Protein AF-W2PE15-F1 (afdb_monomer_lite)

Structure (mmCIF, N/CA/C/O backbone):
data_AF-W2PE15-F1
#
_entry.id   AF-W2PE15-F1
#
loop_
_atom_site.group_PDB
_atom_site.id
_atom_site.type_symbol
_atom_site.label_atom_id
_atom_site.label_alt_id
_atom_s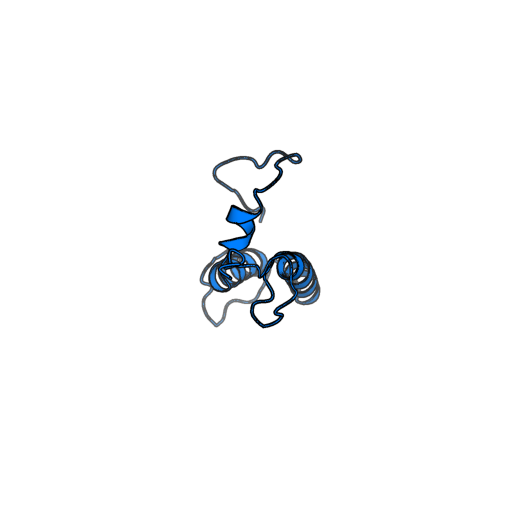ite.label_comp_id
_atom_site.label_asym_id
_atom_site.label_entity_id
_atom_site.label_seq_id
_atom_site.pdbx_PDB_ins_code
_atom_site.Cartn_x
_atom_site.Cartn_y
_atom_site.Cartn_z
_atom_site.occupancy
_atom_site.B_iso_or_equiv
_atom_site.auth_seq_id
_atom_site.auth_comp_id
_atom_site.auth_asym_id
_atom_site.auth_atom_id
_atom_site.pdbx_PDB_model_num
ATOM 1 N N . MET A 1 1 ? 4.908 4.560 -12.534 1.00 38.38 1 MET A N 1
ATOM 2 C CA . MET A 1 1 ? 3.620 3.889 -12.798 1.00 38.38 1 MET A CA 1
ATOM 3 C C . MET A 1 1 ? 2.633 4.392 -11.759 1.00 38.38 1 MET A C 1
ATOM 5 O O . MET A 1 1 ? 2.950 4.318 -10.577 1.00 38.38 1 MET A O 1
ATOM 9 N N . ALA A 1 2 ? 1.544 5.029 -12.192 1.00 42.16 2 ALA A N 1
ATOM 10 C CA . ALA A 1 2 ? 0.458 5.442 -11.306 1.00 42.16 2 ALA A CA 1
ATOM 11 C C . ALA A 1 2 ? -0.469 4.239 -11.088 1.00 42.16 2 ALA A C 1
ATOM 13 O O . ALA A 1 2 ? -0.635 3.426 -11.991 1.00 42.16 2 ALA A O 1
ATOM 14 N N . PHE A 1 3 ? -0.998 4.091 -9.876 1.00 53.31 3 PHE A N 1
ATOM 15 C CA . PHE A 1 3 ? -2.001 3.080 -9.566 1.00 53.31 3 PHE A CA 1
ATOM 16 C C . PHE A 1 3 ? -3.308 3.488 -10.253 1.00 53.31 3 PHE A C 1
ATOM 18 O O . PHE A 1 3 ? -3.912 4.487 -9.870 1.00 53.31 3 PHE A O 1
ATOM 25 N N . GLU A 1 4 ? -3.693 2.753 -11.291 1.00 48.81 4 GLU A N 1
ATOM 26 C CA . GLU A 1 4 ? -4.974 2.913 -11.976 1.00 48.81 4 GLU A CA 1
ATOM 27 C C . GLU A 1 4 ? -5.987 2.045 -11.224 1.00 48.81 4 GLU A C 1
ATOM 29 O O . GLU A 1 4 ? -6.064 0.836 -11.432 1.00 48.81 4 GLU A O 1
ATOM 34 N N . ALA A 1 5 ? -6.716 2.637 -10.280 1.00 56.22 5 ALA A N 1
ATOM 35 C CA . ALA A 1 5 ? -7.960 2.020 -9.840 1.00 56.22 5 ALA A CA 1
ATOM 36 C C . ALA A 1 5 ? -9.013 2.221 -10.932 1.00 56.22 5 ALA A C 1
ATOM 38 O O . ALA A 1 5 ? -9.061 3.285 -11.547 1.00 56.22 5 ALA A O 1
ATOM 39 N N . ASP A 1 6 ? -9.887 1.230 -11.121 1.00 58.44 6 ASP A N 1
ATOM 40 C CA . ASP A 1 6 ? -11.007 1.268 -12.082 1.00 58.44 6 ASP A CA 1
ATOM 41 C C . ASP A 1 6 ? -11.960 2.460 -11.842 1.00 58.44 6 ASP A C 1
ATOM 43 O O . ASP A 1 6 ? -12.745 2.848 -12.702 1.00 58.44 6 ASP A O 1
ATOM 47 N N . HIS A 1 7 ? -11.846 3.102 -10.675 1.00 57.12 7 HIS A N 1
ATOM 48 C CA . HIS A 1 7 ? -12.536 4.333 -10.340 1.00 57.12 7 HIS A CA 1
ATOM 49 C C . HIS A 1 7 ? -11.564 5.418 -9.840 1.00 57.12 7 HIS A C 1
ATOM 51 O O . HIS A 1 7 ? -10.673 5.144 -9.028 1.00 57.12 7 HIS A O 1
ATOM 57 N N . PRO A 1 8 ? -11.756 6.687 -10.242 1.00 59.34 8 PRO A N 1
ATOM 58 C CA . PRO A 1 8 ? -11.014 7.793 -9.659 1.00 59.34 8 PRO A CA 1
ATOM 59 C C . PRO A 1 8 ? -11.410 7.944 -8.186 1.00 59.34 8 PRO A C 1
ATOM 61 O O . PRO A 1 8 ? -12.582 8.140 -7.857 1.00 59.34 8 PRO A O 1
ATOM 64 N N . PHE A 1 9 ? -10.441 7.864 -7.274 1.00 58.84 9 PHE A N 1
ATOM 65 C CA . PHE A 1 9 ? -10.666 8.307 -5.900 1.00 58.84 9 PHE A CA 1
ATOM 66 C C . PHE A 1 9 ? -10.743 9.834 -5.915 1.00 58.84 9 PHE A C 1
ATOM 68 O O . PHE A 1 9 ? -9.769 10.505 -6.254 1.00 58.84 9 PHE A O 1
ATOM 75 N N . ASN A 1 10 ? -11.907 10.392 -5.582 1.00 61.12 10 ASN A N 1
ATOM 76 C CA . ASN A 1 10 ? -12.014 11.817 -5.287 1.00 61.12 10 ASN A CA 1
ATOM 77 C C . ASN A 1 10 ? -11.057 12.136 -4.123 1.00 61.12 10 ASN A C 1
ATOM 79 O O . ASN A 1 10 ? -10.991 11.386 -3.156 1.00 61.12 10 ASN A O 1
ATOM 83 N N . THR A 1 11 ? -10.298 13.225 -4.196 1.00 60.16 11 THR A N 1
ATOM 84 C CA . THR A 1 11 ? -9.361 13.630 -3.135 1.00 60.16 11 THR A CA 1
ATOM 85 C C . THR A 1 11 ? -10.055 13.804 -1.773 1.00 60.16 11 THR A C 1
ATOM 87 O O . THR A 1 11 ? -9.412 13.653 -0.738 1.00 60.16 11 THR A O 1
ATOM 90 N N . ASP A 1 12 ? -11.372 14.046 -1.778 1.00 65.31 12 ASP A N 1
ATOM 91 C CA . ASP A 1 12 ? -12.252 14.114 -0.604 1.00 65.31 12 ASP A CA 1
ATOM 92 C C . ASP A 1 12 ? -12.917 12.772 -0.224 1.00 65.31 12 ASP A C 1
ATOM 94 O O . ASP A 1 12 ? -13.841 12.744 0.595 1.00 65.31 12 ASP A O 1
ATOM 98 N N . THR A 1 13 ? -12.500 11.630 -0.790 1.00 64.75 13 THR A N 1
ATOM 99 C CA . THR A 1 13 ? -13.045 10.333 -0.358 1.00 64.75 13 THR A CA 1
ATOM 100 C C . THR A 1 13 ? -12.617 10.033 1.072 1.00 64.75 13 THR A C 1
ATOM 102 O O . THR A 1 13 ? -11.484 9.630 1.338 1.00 64.75 13 THR A O 1
ATOM 105 N N . VAL A 1 14 ? -13.558 10.178 2.000 1.00 69.38 14 VAL A N 1
ATOM 106 C CA . VAL A 1 14 ? -13.417 9.683 3.366 1.00 69.38 14 VAL A CA 1
ATOM 107 C C . VAL A 1 14 ? -13.659 8.176 3.345 1.00 69.38 14 VAL A C 1
ATOM 109 O O . VAL A 1 14 ? -14.787 7.718 3.165 1.00 69.38 14 VAL A O 1
ATOM 112 N N . PHE A 1 15 ? -12.599 7.389 3.516 1.00 68.69 15 PHE A N 1
ATOM 113 C CA . PHE A 1 15 ? -12.724 5.939 3.652 1.00 68.69 15 PHE A CA 1
ATOM 114 C C . PHE A 1 15 ? -13.437 5.589 4.959 1.00 68.69 15 PHE A C 1
ATOM 116 O O . PHE A 1 15 ? -13.119 6.126 6.025 1.00 68.69 15 PHE A O 1
ATOM 123 N N . CYS A 1 16 ? -14.398 4.665 4.894 1.00 75.19 16 CYS A N 1
ATOM 124 C CA . CYS A 1 16 ? -15.055 4.179 6.097 1.00 75.19 16 CYS A CA 1
ATOM 125 C C . CYS A 1 16 ? -14.053 3.398 6.957 1.00 75.19 16 CYS A C 1
ATOM 127 O O . CYS A 1 16 ? -13.249 2.612 6.449 1.00 75.19 16 CYS A O 1
ATOM 129 N N . LYS A 1 17 ? -14.119 3.583 8.280 1.00 71.06 17 LYS A N 1
ATOM 130 C CA . LYS A 1 17 ? -13.227 2.898 9.225 1.00 71.06 17 LYS A CA 1
ATOM 131 C C . LYS A 1 17 ? -13.342 1.372 9.108 1.00 71.06 17 LYS A C 1
ATOM 133 O O . LYS A 1 17 ? -12.337 0.694 9.247 1.00 71.06 17 LYS A O 1
ATOM 138 N N . SER A 1 18 ? -14.526 0.835 8.800 1.00 70.44 18 SER A N 1
ATOM 139 C CA . SER A 1 18 ? -14.730 -0.602 8.562 1.00 70.44 18 SER A CA 1
ATOM 140 C C . SER A 1 18 ? -13.947 -1.123 7.355 1.00 70.44 18 SER A C 1
ATOM 142 O O . SER A 1 18 ? -13.327 -2.172 7.456 1.00 70.44 18 SER A O 1
ATOM 144 N N . THR A 1 19 ? -13.903 -0.367 6.256 1.00 73.50 19 THR A N 1
ATOM 145 C CA . THR A 1 19 ? -13.136 -0.720 5.050 1.00 73.50 19 THR A CA 1
ATOM 146 C C . THR A 1 19 ? -11.630 -0.705 5.316 1.00 73.50 19 THR A C 1
ATOM 148 O O . THR A 1 19 ? -10.906 -1.569 4.841 1.00 73.50 19 THR A O 1
ATOM 151 N N . LEU A 1 20 ? -11.148 0.245 6.125 1.00 72.31 20 LEU A N 1
ATOM 152 C CA . LEU A 1 20 ? -9.740 0.303 6.542 1.00 72.31 20 LEU A CA 1
ATOM 153 C C . LEU A 1 20 ? -9.342 -0.875 7.447 1.00 72.31 20 LEU A C 1
ATOM 155 O O . LEU A 1 20 ? -8.205 -1.333 7.390 1.00 72.31 20 LEU A O 1
ATOM 159 N N . LEU A 1 21 ? -10.273 -1.365 8.271 1.00 72.19 21 LEU A N 1
ATOM 160 C CA . LEU A 1 21 ? -10.062 -2.508 9.167 1.00 72.19 21 LEU A CA 1
ATOM 161 C C . LEU A 1 21 ? -10.020 -3.857 8.438 1.00 72.19 21 LEU A C 1
ATOM 163 O O . LEU A 1 21 ? -9.525 -4.828 9.003 1.00 72.19 21 LEU A O 1
ATOM 167 N N . GLU A 1 22 ? -10.546 -3.925 7.217 1.00 78.69 22 GLU A N 1
ATOM 168 C CA . GLU A 1 22 ? -10.572 -5.142 6.400 1.00 78.69 22 GLU A CA 1
ATOM 169 C C . GLU A 1 22 ? -9.252 -5.379 5.646 1.00 78.69 22 GLU A C 1
ATOM 171 O O . GLU A 1 22 ? -9.007 -6.478 5.157 1.00 78.69 22 GLU A O 1
ATOM 176 N N . ILE A 1 23 ? -8.366 -4.375 5.598 1.00 78.88 23 ILE A N 1
ATOM 177 C CA . ILE A 1 23 ? -7.073 -4.469 4.912 1.00 78.88 23 ILE A CA 1
ATOM 178 C C . ILE A 1 23 ? -6.217 -5.556 5.565 1.00 78.88 23 ILE A C 1
ATOM 180 O O . ILE A 1 23 ? -5.819 -5.450 6.731 1.00 78.88 23 ILE A O 1
ATOM 184 N N . THR A 1 24 ? -5.868 -6.581 4.788 1.00 80.25 24 THR A N 1
ATOM 185 C CA . THR A 1 24 ? -5.003 -7.659 5.261 1.00 80.25 24 THR A CA 1
ATOM 186 C C . THR A 1 24 ? -3.522 -7.319 5.054 1.00 80.25 24 THR A C 1
ATOM 188 O O . THR A 1 24 ? -3.163 -6.504 4.198 1.00 80.25 24 THR A O 1
ATOM 191 N N . PRO A 1 25 ? -2.604 -7.955 5.804 1.00 79.44 25 PRO A N 1
ATOM 192 C CA . PRO A 1 25 ? -1.172 -7.826 5.541 1.00 79.44 25 PRO A CA 1
ATOM 193 C C . PRO A 1 25 ? -0.778 -8.239 4.113 1.00 79.44 25 PRO A C 1
ATOM 195 O O . PRO A 1 25 ? 0.184 -7.697 3.573 1.00 79.44 25 PRO A O 1
ATOM 198 N N . ASP A 1 26 ? -1.519 -9.171 3.503 1.00 82.69 26 ASP A N 1
ATOM 199 C CA . ASP A 1 26 ? -1.283 -9.635 2.132 1.00 82.69 26 ASP A CA 1
ATOM 200 C C . ASP A 1 26 ? -1.587 -8.537 1.103 1.00 82.69 26 ASP A C 1
ATOM 202 O O . ASP A 1 26 ? -0.766 -8.274 0.224 1.00 82.69 26 ASP A O 1
ATOM 206 N N . ASP A 1 27 ? -2.690 -7.801 1.285 1.00 83.94 27 ASP A N 1
ATOM 207 C CA . ASP A 1 27 ? -3.027 -6.624 0.469 1.00 83.94 27 ASP A CA 1
ATOM 208 C C . ASP A 1 27 ? -1.902 -5.586 0.475 1.00 83.94 27 ASP A C 1
ATOM 210 O O . ASP A 1 27 ? -1.537 -5.026 -0.562 1.00 83.94 27 ASP A O 1
ATOM 214 N N . VAL A 1 28 ? -1.307 -5.353 1.647 1.00 84.19 28 VAL A N 1
ATOM 215 C CA . VAL A 1 28 ? -0.196 -4.409 1.795 1.00 84.19 28 VAL A CA 1
ATOM 216 C C . VAL A 1 28 ? 1.058 -4.905 1.083 1.00 84.19 28 VAL A C 1
ATOM 218 O O . VAL A 1 28 ? 1.735 -4.108 0.432 1.00 84.19 28 VAL A O 1
ATOM 221 N N . CYS A 1 29 ? 1.353 -6.204 1.153 1.00 84.31 29 CYS A N 1
ATOM 222 C CA . CYS A 1 29 ? 2.446 -6.812 0.397 1.00 84.31 29 CYS A CA 1
ATOM 223 C C . CYS A 1 29 ? 2.236 -6.664 -1.117 1.00 84.31 29 CYS A C 1
ATOM 225 O O . CYS A 1 29 ? 3.142 -6.182 -1.801 1.00 84.31 29 CYS A O 1
ATOM 227 N N . ARG A 1 30 ? 1.043 -6.990 -1.633 1.00 86.12 30 ARG A N 1
ATOM 228 C CA . ARG A 1 30 ? 0.702 -6.826 -3.059 1.00 86.12 30 ARG A CA 1
ATOM 229 C C . ARG A 1 30 ? 0.850 -5.378 -3.514 1.00 86.12 30 ARG A C 1
ATOM 231 O O . ARG A 1 30 ? 1.488 -5.109 -4.530 1.00 86.12 30 ARG A O 1
ATOM 238 N N . TRP A 1 31 ? 0.345 -4.431 -2.726 1.00 86.44 31 TRP A N 1
ATOM 239 C CA . TRP A 1 31 ? 0.458 -3.008 -3.039 1.00 86.44 31 TRP A CA 1
ATOM 240 C C . TRP A 1 31 ? 1.908 -2.502 -3.003 1.00 86.44 31 TRP A C 1
ATOM 242 O O . TRP A 1 31 ? 2.323 -1.726 -3.868 1.00 86.44 31 TRP A O 1
ATOM 252 N N . MET A 1 32 ? 2.716 -2.951 -2.036 1.00 85.56 32 MET A N 1
ATOM 253 C CA . MET A 1 32 ? 4.144 -2.610 -1.987 1.00 85.56 32 MET A CA 1
ATOM 254 C C . MET A 1 32 ? 4.906 -3.190 -3.181 1.00 85.56 32 MET A C 1
ATOM 256 O O . MET A 1 32 ? 5.765 -2.500 -3.737 1.00 85.56 32 MET A O 1
ATOM 260 N N . ASN A 1 33 ? 4.564 -4.407 -3.606 1.00 86.31 33 ASN A N 1
ATOM 261 C CA . ASN A 1 33 ? 5.138 -5.038 -4.790 1.00 86.31 33 ASN A CA 1
ATOM 262 C C . ASN A 1 33 ? 4.778 -4.268 -6.066 1.00 86.31 33 ASN A C 1
ATOM 264 O O . ASN A 1 33 ? 5.679 -3.888 -6.816 1.00 86.31 33 ASN A O 1
ATOM 268 N N . LEU A 1 34 ? 3.502 -3.915 -6.253 1.00 86.12 34 LEU A N 1
ATOM 269 C CA . LEU A 1 34 ? 3.058 -3.052 -7.353 1.00 86.12 34 LEU A CA 1
ATOM 270 C C . LEU A 1 34 ? 3.832 -1.735 -7.380 1.00 86.12 34 LEU A C 1
ATOM 272 O O . LEU A 1 34 ? 4.302 -1.290 -8.426 1.00 86.12 34 LEU A O 1
ATOM 276 N N . ARG A 1 35 ? 4.021 -1.114 -6.216 1.00 82.62 35 ARG 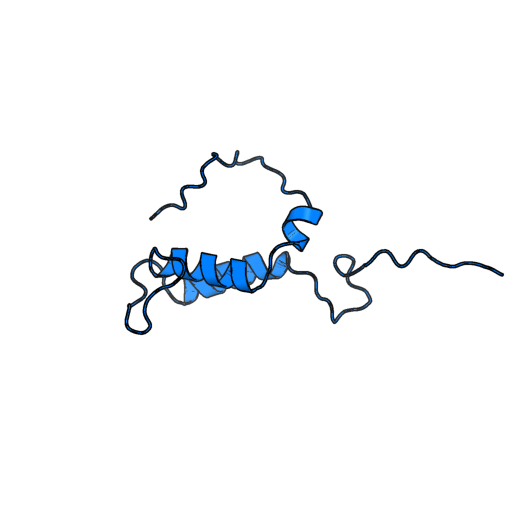A N 1
ATOM 277 C CA . ARG A 1 35 ? 4.732 0.161 -6.111 1.00 82.62 35 ARG A CA 1
ATOM 278 C C . ARG A 1 35 ? 6.225 0.045 -6.430 1.00 82.62 35 ARG A C 1
ATOM 280 O O . ARG A 1 35 ? 6.798 0.986 -6.976 1.00 82.62 35 ARG A O 1
ATOM 287 N N . ALA A 1 36 ? 6.864 -1.066 -6.074 1.00 84.31 36 ALA A N 1
ATOM 288 C CA . ALA A 1 36 ? 8.302 -1.267 -6.242 1.00 84.31 36 ALA A CA 1
ATOM 289 C C . ALA A 1 36 ? 8.682 -1.837 -7.620 1.00 84.31 36 ALA A C 1
ATOM 291 O O . ALA A 1 36 ? 9.663 -1.388 -8.223 1.00 84.31 36 ALA A O 1
ATOM 292 N N . PHE A 1 37 ? 7.897 -2.789 -8.121 1.00 83.12 37 PHE A N 1
ATOM 293 C CA . PHE A 1 37 ? 8.178 -3.575 -9.324 1.00 83.12 37 PHE A CA 1
ATOM 294 C C . PHE A 1 37 ? 7.211 -3.286 -10.477 1.00 83.12 37 PHE A C 1
ATOM 296 O O . PHE A 1 37 ? 7.579 -3.485 -11.628 1.00 83.12 37 PHE A O 1
ATOM 303 N N . GLY A 1 38 ? 6.016 -2.762 -10.191 1.00 83.12 38 GLY A N 1
ATOM 304 C CA . GLY A 1 38 ? 4.940 -2.601 -11.178 1.00 83.12 38 GLY A CA 1
ATOM 305 C C . GLY A 1 38 ? 4.017 -3.817 -11.300 1.00 83.12 38 GLY A C 1
ATOM 306 O O . GLY A 1 38 ? 3.105 -3.790 -12.115 1.00 83.12 38 GLY A O 1
ATOM 307 N N . GLU A 1 39 ? 4.232 -4.858 -10.491 1.00 82.06 39 GLU A N 1
ATOM 308 C CA . GLU A 1 39 ? 3.489 -6.123 -10.518 1.00 82.06 39 GLU A CA 1
ATOM 309 C C . GLU A 1 39 ? 3.187 -6.593 -9.085 1.00 82.06 39 GLU A C 1
ATOM 311 O O . GLU A 1 39 ? 3.998 -6.386 -8.182 1.00 82.06 39 GLU A O 1
ATOM 316 N N . GLU A 1 40 ? 2.028 -7.218 -8.859 1.00 81.25 40 GLU A N 1
ATOM 317 C CA . GLU A 1 40 ? 1.606 -7.712 -7.534 1.00 81.25 40 GLU A CA 1
ATOM 318 C C . GLU A 1 40 ? 2.439 -8.905 -7.048 1.00 81.25 40 GLU A C 1
ATOM 320 O O . GLU A 1 40 ? 2.700 -9.048 -5.848 1.00 81.25 40 GLU A O 1
ATOM 325 N N . THR A 1 41 ? 2.877 -9.748 -7.986 1.00 81.31 41 THR A N 1
ATOM 326 C CA . THR A 1 41 ? 3.612 -10.997 -7.738 1.00 81.31 41 THR A CA 1
ATOM 327 C C . THR A 1 41 ? 4.919 -11.034 -8.541 1.00 81.31 41 THR A C 1
ATOM 329 O O . THR A 1 41 ? 5.070 -11.822 -9.471 1.00 81.31 41 THR A O 1
ATOM 332 N N . PRO A 1 42 ? 5.896 -10.177 -8.200 1.00 79.44 42 PRO A N 1
ATOM 333 C CA . PRO A 1 42 ? 7.160 -10.112 -8.919 1.00 79.44 42 PRO A CA 1
ATOM 334 C C . PRO A 1 42 ? 7.940 -11.422 -8.770 1.00 79.44 42 PRO A C 1
ATOM 336 O O . PRO A 1 42 ? 7.986 -12.028 -7.694 1.00 79.44 42 PRO A O 1
ATOM 339 N N . ALA A 1 43 ? 8.618 -11.839 -9.840 1.00 78.31 43 ALA A N 1
ATOM 340 C CA . ALA A 1 43 ? 9.559 -12.949 -9.763 1.00 78.31 43 ALA A CA 1
ATOM 341 C C . ALA A 1 43 ? 10.739 -12.605 -8.832 1.00 78.31 43 ALA A C 1
ATOM 343 O O . ALA A 1 43 ? 11.148 -11.450 -8.702 1.00 78.31 43 ALA A O 1
ATOM 344 N N . LYS A 1 44 ? 11.313 -13.630 -8.193 1.00 75.19 44 LYS A N 1
ATOM 345 C CA . LYS A 1 44 ? 12.302 -13.491 -7.107 1.00 75.19 44 LYS A CA 1
ATOM 346 C C . LYS A 1 44 ? 13.565 -12.697 -7.488 1.00 75.19 44 LYS A C 1
ATOM 348 O O . LYS A 1 44 ? 14.208 -12.135 -6.608 1.00 75.19 44 LYS A O 1
ATOM 353 N N . ASP A 1 45 ? 13.889 -12.637 -8.778 1.00 77.69 45 ASP A N 1
ATOM 354 C CA . ASP A 1 45 ? 15.098 -11.999 -9.312 1.00 77.69 45 ASP A CA 1
ATOM 355 C C . ASP A 1 45 ? 14.860 -10.599 -9.907 1.00 77.69 45 ASP A C 1
ATOM 357 O O . ASP A 1 45 ? 15.793 -9.962 -10.407 1.00 77.69 45 ASP A O 1
ATOM 361 N N . VAL A 1 46 ? 13.624 -10.091 -9.871 1.00 78.75 46 VAL A N 1
ATOM 362 C CA . VAL A 1 46 ? 13.322 -8.748 -10.382 1.00 78.75 46 VAL A CA 1
ATOM 363 C C . VAL A 1 46 ? 13.881 -7.710 -9.410 1.00 78.75 46 VAL A C 1
ATOM 365 O O . VAL A 1 46 ? 13.795 -7.854 -8.192 1.00 78.75 46 VAL A O 1
ATOM 368 N N . LYS A 1 47 ? 14.480 -6.641 -9.942 1.00 76.56 47 LYS A N 1
ATOM 369 C CA . LYS A 1 47 ? 14.954 -5.507 -9.138 1.00 76.56 47 LYS A CA 1
ATOM 370 C C . LYS A 1 47 ? 13.845 -4.466 -8.985 1.00 76.56 47 LYS A C 1
ATOM 372 O O . LYS A 1 47 ? 13.149 -4.193 -9.960 1.00 76.56 47 LYS A O 1
ATOM 377 N N . PRO A 1 48 ? 13.698 -3.838 -7.808 1.00 75.44 48 PRO A N 1
ATOM 378 C CA . PRO A 1 48 ? 12.729 -2.767 -7.629 1.00 75.44 48 PRO A CA 1
ATOM 379 C C . PRO A 1 48 ? 13.211 -1.530 -8.395 1.00 75.44 48 PRO A C 1
ATOM 381 O O . PRO A 1 48 ? 14.189 -0.888 -8.011 1.00 75.44 48 PRO A O 1
ATOM 384 N N . VAL A 1 49 ? 12.557 -1.229 -9.519 1.00 79.75 49 VAL A N 1
ATOM 385 C CA . VAL A 1 49 ? 12.911 -0.102 -10.402 1.00 79.75 49 VAL A CA 1
ATOM 386 C C . VAL A 1 49 ? 12.179 1.175 -9.985 1.00 79.75 49 VAL A C 1
ATOM 388 O O . VAL A 1 49 ? 12.713 2.274 -10.124 1.00 79.75 49 VAL A O 1
ATOM 391 N N . ASN A 1 50 ? 10.970 1.039 -9.434 1.00 77.31 50 ASN A N 1
ATOM 392 C CA . ASN A 1 50 ? 10.029 2.150 -9.281 1.00 77.31 50 ASN A CA 1
ATOM 393 C C . ASN A 1 50 ? 10.040 2.802 -7.889 1.00 77.31 50 ASN A C 1
ATOM 395 O O . ASN A 1 50 ? 9.524 3.909 -7.731 1.00 77.31 50 ASN A O 1
ATOM 399 N N . ALA A 1 51 ? 10.628 2.157 -6.876 1.00 77.88 51 ALA A N 1
ATOM 400 C CA . ALA A 1 51 ? 10.687 2.695 -5.519 1.00 77.88 51 ALA A CA 1
ATOM 401 C C . ALA A 1 51 ? 11.998 2.344 -4.806 1.00 77.88 51 ALA A C 1
ATOM 403 O O . ALA A 1 51 ? 12.532 1.246 -4.943 1.00 77.88 51 ALA A O 1
ATOM 404 N N . ARG A 1 52 ? 12.497 3.283 -3.992 1.00 84.00 52 ARG A N 1
ATOM 405 C CA . ARG A 1 52 ? 13.621 3.057 -3.071 1.00 84.00 52 ARG A CA 1
ATOM 406 C C . ARG A 1 52 ? 13.113 2.517 -1.734 1.00 84.00 52 ARG A C 1
ATOM 408 O O . ARG A 1 52 ? 11.978 2.789 -1.346 1.00 84.00 52 ARG A O 1
ATOM 415 N N . ALA A 1 53 ? 13.991 1.838 -0.994 1.00 82.75 53 ALA A N 1
ATOM 416 C CA . ALA A 1 53 ? 13.683 1.296 0.332 1.00 82.75 53 ALA A CA 1
ATOM 417 C C . ALA A 1 53 ? 13.097 2.355 1.286 1.00 82.75 53 ALA A C 1
ATOM 419 O O . ALA A 1 53 ? 12.053 2.122 1.883 1.00 82.75 53 ALA A O 1
ATOM 420 N N . SER A 1 54 ? 13.677 3.559 1.339 1.00 84.88 54 SER A N 1
ATOM 421 C CA . SER A 1 54 ? 13.181 4.650 2.193 1.00 84.88 54 SER A CA 1
ATOM 422 C C . SER A 1 54 ? 11.757 5.105 1.845 1.00 84.88 54 SER A C 1
ATOM 424 O O . SER A 1 54 ? 10.971 5.443 2.729 1.00 84.88 54 SER A O 1
ATOM 426 N N . THR A 1 55 ? 11.386 5.085 0.562 1.00 86.06 55 THR A N 1
ATOM 427 C CA . THR A 1 55 ? 10.022 5.401 0.114 1.00 86.06 55 THR A CA 1
ATOM 428 C C . THR A 1 55 ? 9.031 4.324 0.557 1.00 86.06 55 THR A C 1
ATOM 430 O O . THR A 1 55 ? 7.921 4.651 0.978 1.00 86.06 55 THR A O 1
ATOM 433 N N . LEU A 1 56 ? 9.430 3.051 0.493 1.00 85.50 56 LEU A N 1
ATOM 434 C CA . LEU A 1 56 ? 8.610 1.926 0.951 1.00 85.50 56 LEU A CA 1
ATOM 435 C C . LEU A 1 56 ? 8.455 1.919 2.476 1.00 85.50 56 LEU A C 1
ATOM 437 O O . LEU A 1 56 ? 7.358 1.677 2.975 1.00 85.50 56 LEU A O 1
ATOM 441 N N . GLU A 1 57 ? 9.507 2.255 3.222 1.00 85.81 57 GLU A N 1
ATOM 442 C CA . GLU A 1 57 ? 9.449 2.399 4.681 1.00 85.81 57 GLU A CA 1
ATOM 443 C C . GLU A 1 57 ? 8.485 3.507 5.111 1.00 85.81 57 GLU A C 1
ATOM 445 O O . GLU A 1 57 ? 7.671 3.308 6.016 1.00 85.81 57 GLU A O 1
ATOM 450 N N . TYR A 1 58 ? 8.526 4.659 4.435 1.00 86.50 58 TYR A N 1
ATOM 451 C CA . TYR A 1 58 ? 7.589 5.746 4.704 1.00 86.50 58 TYR A CA 1
ATOM 452 C C . TYR A 1 58 ? 6.141 5.327 4.421 1.00 86.50 58 TYR A C 1
ATOM 454 O O . TYR A 1 58 ? 5.251 5.562 5.240 1.00 86.50 58 TYR A O 1
ATOM 462 N N . ALA A 1 59 ? 5.909 4.642 3.299 1.00 85.94 59 ALA A N 1
ATOM 463 C CA . ALA A 1 59 ? 4.594 4.119 2.952 1.00 85.94 59 ALA A CA 1
ATOM 464 C C . ALA A 1 59 ? 4.094 3.085 3.974 1.00 85.94 59 ALA A C 1
ATOM 466 O O . ALA A 1 59 ? 2.956 3.170 4.431 1.00 85.94 59 ALA A O 1
ATOM 467 N N . LYS A 1 60 ? 4.959 2.161 4.410 1.00 86.25 60 LYS A N 1
ATOM 468 C CA . LYS A 1 60 ? 4.652 1.200 5.477 1.00 86.25 60 LYS A CA 1
ATOM 469 C C . LYS A 1 60 ? 4.259 1.9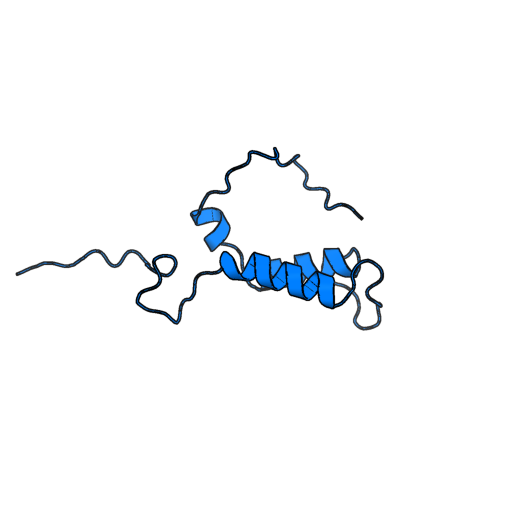05 6.770 1.00 86.25 60 LYS A C 1
ATOM 471 O O . LYS A 1 60 ? 3.291 1.505 7.409 1.00 86.25 60 LYS A O 1
ATOM 476 N N . LYS A 1 61 ? 4.992 2.955 7.153 1.00 85.81 61 LYS A N 1
ATOM 477 C CA . LYS A 1 61 ? 4.691 3.750 8.349 1.00 85.81 61 LYS A CA 1
ATOM 478 C C . LYS A 1 61 ? 3.309 4.400 8.258 1.00 85.81 61 LYS A C 1
ATOM 480 O O . LY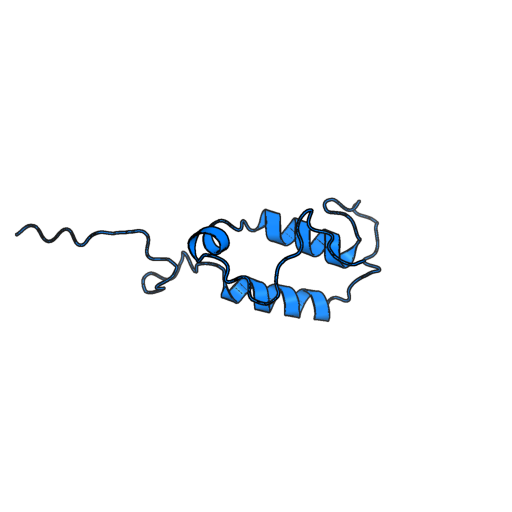S A 1 61 ? 2.560 4.333 9.227 1.00 85.81 61 LYS A O 1
ATOM 485 N N . ALA A 1 62 ? 2.973 4.988 7.111 1.00 84.56 62 ALA A N 1
ATOM 486 C CA . ALA A 1 62 ? 1.661 5.586 6.875 1.00 84.56 62 ALA A CA 1
ATOM 487 C C . ALA A 1 62 ? 0.535 4.542 6.892 1.00 84.56 62 ALA A C 1
ATOM 489 O O . ALA A 1 62 ? -0.511 4.784 7.472 1.00 84.56 62 ALA A O 1
ATOM 490 N N . LEU A 1 63 ? 0.744 3.355 6.319 1.00 81.19 63 LEU A N 1
ATOM 491 C CA . LEU A 1 63 ? -0.254 2.279 6.364 1.00 81.19 63 LEU A CA 1
ATOM 492 C C . LEU A 1 63 ? -0.427 1.710 7.777 1.00 81.19 63 LEU A C 1
ATOM 494 O O . LEU A 1 63 ? -1.544 1.454 8.220 1.00 81.19 63 LEU A O 1
ATOM 498 N N . SER A 1 64 ? 0.670 1.575 8.523 1.00 78.62 64 SER A N 1
ATOM 499 C CA . SER A 1 64 ? 0.657 1.037 9.884 1.00 78.62 64 SER A CA 1
ATOM 500 C C . SER A 1 64 ? -0.166 1.877 10.863 1.00 78.62 64 SER A C 1
ATOM 502 O O . SER A 1 64 ? -0.574 1.331 11.886 1.00 78.62 64 SER A O 1
ATOM 504 N N . SER A 1 65 ? -0.415 3.167 10.603 1.00 76.00 65 SER A N 1
ATOM 505 C CA . SER A 1 65 ? -1.288 3.969 11.473 1.00 76.00 65 SER A CA 1
ATOM 506 C C . SER A 1 65 ? -2.761 3.580 11.379 1.00 76.00 65 SER A C 1
ATOM 508 O O . SER A 1 65 ? -3.515 3.883 12.299 1.00 76.00 65 SER A O 1
ATOM 510 N N . PHE A 1 66 ? -3.168 2.917 10.295 1.00 72.94 66 PHE A N 1
ATOM 511 C CA . PHE A 1 66 ? -4.548 2.477 10.076 1.00 72.94 66 PHE A CA 1
ATOM 512 C C . PHE A 1 66 ? -4.800 1.035 10.527 1.00 72.94 66 PHE A C 1
ATOM 514 O O . PHE A 1 66 ? -5.951 0.617 10.616 1.00 72.94 66 PHE A O 1
ATOM 521 N N . MET A 1 67 ? -3.743 0.277 10.831 1.00 74.44 67 MET A N 1
ATOM 522 C CA . MET A 1 67 ? -3.865 -1.119 11.236 1.00 74.44 67 MET A CA 1
ATOM 523 C C . MET A 1 67 ? -4.278 -1.242 12.715 1.00 74.44 67 MET A C 1
ATOM 525 O O . MET A 1 67 ? -3.613 -0.659 13.579 1.00 74.44 67 MET A O 1
ATOM 529 N N . PRO A 1 68 ? -5.329 -2.022 13.035 1.00 68.25 68 PRO A N 1
ATOM 530 C CA . PRO A 1 68 ? -5.727 -2.305 14.412 1.00 68.25 68 PRO A CA 1
ATOM 531 C C . PRO A 1 68 ? -4.605 -3.011 15.181 1.00 68.25 68 PRO A C 1
ATOM 533 O O . PRO A 1 68 ? -4.084 -4.045 14.753 1.00 68.25 68 PRO A O 1
ATOM 536 N N . ARG A 1 69 ? -4.252 -2.503 16.367 1.00 69.56 69 ARG A N 1
ATOM 537 C CA . ARG A 1 69 ? -3.298 -3.178 17.260 1.00 69.56 69 ARG A CA 1
ATOM 538 C C . ARG A 1 69 ? -4.024 -4.239 18.079 1.00 69.56 69 ARG A C 1
ATOM 540 O O . ARG A 1 69 ? -4.406 -4.010 19.220 1.00 69.56 69 ARG A O 1
ATOM 547 N N . HIS A 1 70 ? -4.190 -5.427 17.502 1.00 60.56 70 HIS A N 1
ATOM 548 C CA . HIS A 1 70 ? -4.903 -6.543 18.143 1.00 60.56 70 HIS A CA 1
ATOM 549 C C . HIS A 1 70 ? -4.329 -6.986 19.501 1.00 60.56 70 HIS A C 1
ATOM 551 O O . HIS A 1 70 ? -5.037 -7.597 20.294 1.00 60.56 70 HIS A O 1
ATOM 557 N N . THR A 1 71 ? -3.060 -6.688 19.782 1.00 62.44 71 THR A N 1
ATOM 558 C CA . THR A 1 71 ? -2.386 -7.038 21.042 1.00 62.44 71 THR A CA 1
ATOM 559 C C . THR A 1 71 ? -2.575 -6.004 22.150 1.00 62.44 71 THR A C 1
ATOM 561 O O . THR A 1 71 ? -2.069 -6.203 23.252 1.00 62.44 71 THR A O 1
ATOM 564 N N . VAL A 1 72 ? -3.275 -4.899 21.877 1.00 63.56 72 VAL A N 1
ATOM 565 C CA . VAL A 1 72 ? -3.417 -3.767 22.793 1.00 63.56 72 VAL A CA 1
ATOM 566 C C . VAL A 1 72 ? -4.884 -3.660 23.239 1.00 63.56 72 VAL A C 1
ATOM 568 O O . VAL A 1 72 ? -5.711 -3.146 22.489 1.00 63.56 72 VAL A O 1
ATOM 571 N N . PRO A 1 73 ? -5.236 -4.129 24.455 1.00 60.47 73 PRO A N 1
ATOM 572 C CA . PRO A 1 73 ? -6.627 -4.220 24.915 1.00 60.47 73 PRO A CA 1
ATOM 573 C C . PRO A 1 73 ? -7.371 -2.880 24.991 1.00 60.47 73 PRO A C 1
ATOM 575 O O . PRO A 1 73 ? -8.595 -2.853 24.961 1.00 60.47 73 PRO A O 1
ATOM 578 N N . TRP A 1 74 ? -6.639 -1.773 25.125 1.00 65.25 74 TRP A N 1
ATOM 579 C CA . TRP A 1 74 ? -7.194 -0.421 25.231 1.00 65.25 74 TRP A CA 1
ATOM 580 C C . TRP A 1 74 ? -7.228 0.329 23.892 1.00 65.25 74 TRP A C 1
ATOM 582 O O . TRP A 1 74 ? -7.551 1.516 23.870 1.00 65.25 74 TRP A O 1
ATOM 592 N N . ASP A 1 75 ? -6.852 -0.315 22.783 1.00 65.38 75 ASP A N 1
ATOM 593 C CA . ASP A 1 75 ? -6.859 0.334 21.477 1.00 65.38 75 ASP A CA 1
ATOM 594 C C . ASP A 1 75 ? -8.316 0.496 20.978 1.00 65.38 75 ASP A C 1
ATOM 596 O O . ASP A 1 75 ? -9.012 -0.505 20.782 1.00 65.38 75 ASP A O 1
ATOM 600 N N . PRO A 1 76 ? -8.797 1.735 20.734 1.00 62.88 76 PRO A N 1
ATOM 601 C CA . PRO A 1 76 ? -10.166 2.015 20.278 1.00 62.88 76 PRO A CA 1
ATOM 602 C C . PRO A 1 76 ? -10.442 1.553 18.833 1.00 62.88 76 PRO A C 1
ATOM 604 O O . PRO A 1 76 ? -11.513 1.810 18.275 1.00 62.88 76 PRO A O 1
ATOM 607 N N . ILE A 1 77 ? -9.445 0.959 18.179 1.00 59.38 77 ILE A N 1
ATOM 608 C CA . ILE A 1 77 ? -9.503 0.337 16.858 1.00 59.38 77 ILE A CA 1
ATOM 609 C C . ILE A 1 77 ? -9.581 -1.197 17.007 1.00 59.38 77 ILE A C 1
ATOM 611 O O . ILE A 1 77 ? -10.182 -1.860 16.165 1.00 59.38 77 ILE A O 1
ATOM 615 N N . ALA A 1 78 ? -9.042 -1.759 18.096 1.00 54.84 78 ALA A N 1
ATOM 616 C CA . ALA A 1 78 ? -9.115 -3.185 18.428 1.00 54.84 78 ALA A CA 1
ATOM 617 C C . ALA A 1 78 ? -10.377 -3.570 19.215 1.00 54.84 78 ALA A C 1
ATOM 619 O O . ALA A 1 78 ? -10.586 -4.759 19.473 1.00 54.84 78 ALA A O 1
ATOM 620 N N . THR A 1 79 ? -11.221 -2.599 19.582 1.00 49.16 79 THR A N 1
ATOM 621 C CA . THR A 1 79 ? -12.535 -2.815 20.194 1.00 49.16 79 THR A CA 1
ATOM 622 C C . THR A 1 79 ? -13.461 -3.548 19.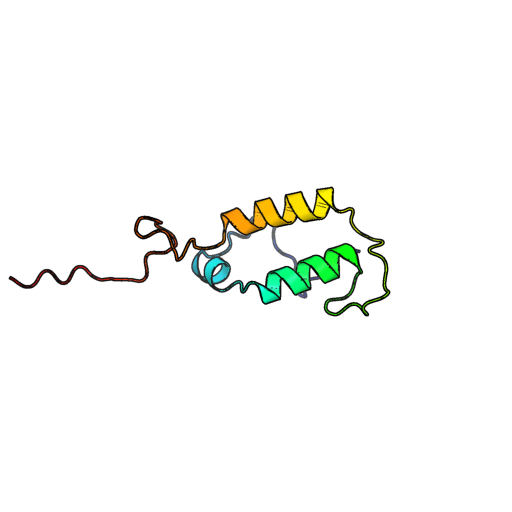224 1.00 49.16 79 THR A C 1
ATOM 624 O O . THR A 1 79 ? -14.382 -2.995 18.625 1.00 49.16 79 THR A O 1
ATOM 627 N N . LYS A 1 80 ? -13.255 -4.865 19.125 1.00 49.28 80 LYS A N 1
ATOM 628 C CA . LYS A 1 80 ? -14.340 -5.822 18.941 1.00 49.28 80 LYS A CA 1
ATOM 629 C C . LYS A 1 80 ? -15.444 -5.401 19.902 1.00 49.28 80 LYS A C 1
ATOM 631 O O . LYS A 1 80 ? -15.163 -5.090 21.057 1.00 49.28 80 LYS A O 1
ATOM 636 N N . ALA A 1 81 ? -16.670 -5.368 19.404 1.00 44.84 81 ALA A N 1
ATOM 637 C CA . ALA A 1 81 ? -17.876 -5.114 20.167 1.00 44.84 81 ALA A CA 1
ATOM 638 C C . ALA A 1 81 ? -18.021 -6.116 21.329 1.00 44.84 81 ALA A C 1
ATOM 640 O O . ALA A 1 81 ? -18.794 -7.064 21.257 1.00 44.84 81 ALA A O 1
ATOM 641 N N . THR A 1 82 ? -17.278 -5.925 22.413 1.00 45.41 82 THR A N 1
ATOM 642 C CA . THR A 1 82 ? -17.606 -6.502 23.706 1.00 45.41 82 THR A CA 1
ATOM 643 C C 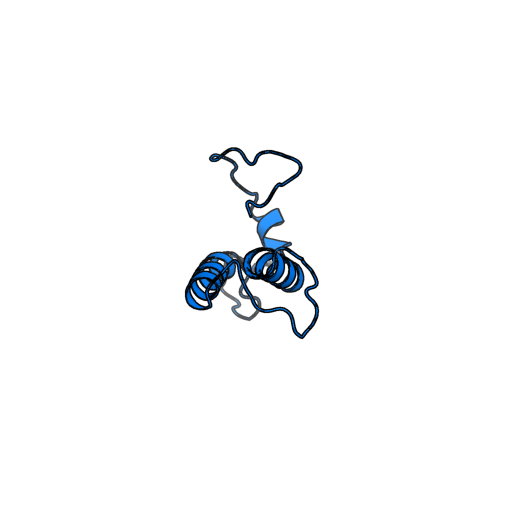. THR A 1 82 ? -18.599 -5.531 24.311 1.00 45.41 82 THR A C 1
ATOM 645 O O . THR A 1 82 ? -18.235 -4.543 24.947 1.00 45.41 82 THR A O 1
ATOM 648 N N . GLN A 1 83 ? -19.873 -5.773 24.005 1.00 47.78 83 GLN A N 1
ATOM 649 C CA . GLN A 1 83 ? -20.987 -5.200 24.745 1.00 47.78 83 GLN A CA 1
ATOM 650 C C . GLN A 1 83 ? -20.693 -5.349 26.247 1.00 47.78 83 GLN A C 1
ATOM 652 O O . GLN A 1 83 ? -20.262 -6.430 26.663 1.00 47.78 83 GLN A O 1
ATOM 657 N N . PRO A 1 84 ? -20.902 -4.313 27.075 1.00 44.88 84 PRO A N 1
ATOM 658 C CA . PRO A 1 84 ? -20.835 -4.494 28.511 1.00 44.88 84 PRO A CA 1
ATOM 659 C C . PRO A 1 84 ? -22.001 -5.401 28.902 1.00 44.88 84 PRO A C 1
ATOM 661 O O . PRO A 1 84 ? -23.150 -4.965 28.946 1.00 44.88 84 PRO A O 1
ATOM 664 N N . ALA A 1 85 ? -21.716 -6.674 29.174 1.00 45.31 85 ALA A N 1
ATOM 665 C CA . ALA A 1 85 ? -22.625 -7.524 29.924 1.00 45.31 85 ALA A CA 1
ATOM 666 C C . ALA A 1 85 ? -22.615 -7.038 31.382 1.00 45.31 85 ALA A C 1
ATOM 668 O O . ALA A 1 85 ? -21.992 -7.631 32.257 1.00 45.31 85 ALA A O 1
ATOM 669 N N . LEU A 1 86 ? -23.270 -5.902 31.621 1.00 51.31 86 LEU A N 1
ATOM 670 C CA . LEU A 1 86 ? -23.863 -5.613 32.915 1.00 51.31 86 LEU A CA 1
ATOM 671 C C . LEU A 1 86 ? -25.111 -6.493 33.016 1.00 51.31 86 LEU A C 1
ATOM 673 O O . LEU A 1 86 ? -26.151 -6.182 32.438 1.00 51.31 86 LEU A O 1
ATOM 677 N N . SER A 1 87 ? -24.992 -7.598 33.745 1.00 45.09 87 SER A N 1
ATOM 678 C CA . SER A 1 87 ? -26.133 -8.298 34.328 1.00 45.09 87 SER A CA 1
ATOM 679 C C . SER A 1 87 ? -25.787 -8.691 35.767 1.00 45.09 87 SER A C 1
ATOM 681 O O . SER A 1 87 ? -25.097 -9.688 35.966 1.00 45.09 87 SER A O 1
ATOM 683 N N . TRP A 1 88 ? -26.319 -7.870 36.684 1.00 49.25 88 TRP A N 1
ATOM 684 C CA . TRP A 1 88 ? -26.416 -7.949 38.154 1.00 49.25 88 TRP A CA 1
ATOM 685 C C . TRP A 1 88 ? -25.128 -7.894 38.979 1.00 49.25 88 TRP A C 1
ATOM 687 O O . TRP A 1 88 ? -24.333 -8.855 38.951 1.00 49.25 88 TRP A O 1
#

Secondary structure (DSSP, 8-state):
-----SS---TT----HHHHHT--HHHHHHHHHHHHHSSSS--TT----S--HHHHHHHHHHHHTTS--TT-TT-TTT----------

Radius of gyration: 17.48 Å; chains: 1; bounding box: 42×28×51 Å

pLDDT: mean 70.68, std 13.65, range [38.38, 86.5]

Organism: Phytophthora nicotianae (strain INRA-310) (NCBI:txid761204)

Foldseek 3Di:
DDDDDVDDDDPPDDDDLVVLAPDDPLNLQQVLCCQQQVGSDDDPPGGRPRDDPVRSVVVVVVSVVSYDPCVDPPTPSNPDPPDPPPDD

Sequence (88 aa):
MAFEADHPFNTDTVFCKSTLLEITPDDVCRWMNLRAFGEETPAKDVKPVNARASTLEYAKKALSSFMPRHTVPWDPIATKATQPALSW